Protein AF-X0RIX2-F1 (afdb_monomer_lite)

Structure (mmCIF, N/CA/C/O backbone):
data_AF-X0RIX2-F1
#
_entry.id   AF-X0RIX2-F1
#
loop_
_atom_site.group_PDB
_atom_site.id
_atom_site.type_symbol
_atom_site.label_atom_id
_atom_site.label_alt_id
_atom_site.label_comp_id
_atom_site.label_asym_id
_atom_site.label_entity_id
_atom_site.label_seq_id
_atom_site.pdbx_PDB_ins_code
_atom_site.Cartn_x
_atom_site.Cartn_y
_atom_site.Cartn_z
_atom_site.occupancy
_atom_site.B_iso_or_equiv
_atom_site.auth_seq_id
_atom_site.auth_comp_id
_atom_site.auth_asym_id
_atom_site.auth_atom_id
_atom_site.pdbx_PDB_model_num
ATOM 1 N N . MET A 1 1 ? -27.669 7.923 40.273 1.00 61.66 1 MET A N 1
ATOM 2 C CA . MET A 1 1 ? -26.957 7.264 39.163 1.00 61.66 1 MET A CA 1
ATOM 3 C C . MET A 1 1 ? -25.514 7.100 39.599 1.00 61.66 1 MET A C 1
ATOM 5 O O . MET A 1 1 ? -24.926 8.086 40.034 1.00 61.66 1 MET A O 1
ATOM 9 N N . SER A 1 2 ? -24.989 5.878 39.623 1.00 83.44 2 SER A N 1
ATOM 10 C CA . SER A 1 2 ? -23.606 5.623 40.050 1.00 83.44 2 SER A CA 1
ATOM 11 C C . SER A 1 2 ? -22.613 5.960 38.931 1.00 83.44 2 SER A C 1
ATOM 13 O O . SER A 1 2 ? -22.973 5.972 37.756 1.00 83.44 2 SER A O 1
ATOM 15 N N . TYR A 1 3 ? -21.345 6.191 39.276 1.00 77.62 3 TYR A N 1
ATOM 16 C CA . TYR A 1 3 ? -20.272 6.441 38.304 1.00 77.62 3 TYR A CA 1
ATOM 17 C C . TYR A 1 3 ? -20.173 5.343 37.224 1.00 77.62 3 TYR A C 1
ATOM 19 O O . TYR A 1 3 ? -20.011 5.633 36.042 1.00 77.62 3 TYR A O 1
ATOM 27 N N . ASN A 1 4 ? -20.383 4.081 37.614 1.00 78.75 4 ASN A N 1
ATOM 28 C CA . ASN A 1 4 ? -20.382 2.942 36.694 1.00 78.75 4 ASN A CA 1
ATOM 29 C C . ASN A 1 4 ? -21.540 2.970 35.685 1.00 78.75 4 ASN A C 1
ATOM 31 O O . ASN A 1 4 ? -21.424 2.395 34.606 1.00 78.75 4 ASN A O 1
ATOM 35 N N . GLU A 1 5 ? -22.666 3.599 36.022 1.00 73.50 5 GLU A N 1
ATOM 36 C CA . GLU A 1 5 ? -23.807 3.748 35.110 1.00 73.50 5 GLU A CA 1
ATOM 37 C C . GLU A 1 5 ? -23.568 4.876 34.100 1.00 73.50 5 GLU A C 1
ATOM 39 O O . GLU A 1 5 ? -23.900 4.717 32.927 1.00 73.50 5 GLU A O 1
ATOM 44 N N . LEU A 1 6 ? -22.929 5.971 34.529 1.00 69.56 6 LEU A N 1
ATOM 45 C CA . LEU A 1 6 ? -22.538 7.080 33.653 1.00 69.56 6 LEU A CA 1
ATOM 46 C C . LEU A 1 6 ? -21.486 6.639 32.626 1.00 69.56 6 LEU A C 1
ATOM 48 O O . LEU A 1 6 ? -21.701 6.817 31.431 1.00 69.56 6 LEU A O 1
ATOM 52 N N . ALA A 1 7 ? -20.428 5.951 33.062 1.00 75.50 7 ALA A N 1
ATOM 53 C CA . ALA A 1 7 ? -19.382 5.451 32.165 1.00 75.50 7 ALA A CA 1
ATOM 54 C C . ALA A 1 7 ? -19.915 4.448 31.121 1.00 75.50 7 ALA A C 1
ATOM 56 O O . ALA A 1 7 ? -19.498 4.448 29.962 1.00 75.50 7 ALA A O 1
ATOM 57 N N . LYS A 1 8 ? -20.877 3.595 31.505 1.00 79.88 8 LYS A N 1
ATOM 58 C CA . LYS A 1 8 ? -21.542 2.671 30.568 1.00 79.88 8 LYS A CA 1
ATOM 59 C C . LYS A 1 8 ? -22.379 3.409 29.529 1.00 79.88 8 LYS A C 1
ATOM 61 O O . LYS A 1 8 ? -22.377 3.014 28.366 1.00 79.88 8 LYS A O 1
ATOM 66 N N . ARG A 1 9 ? -23.088 4.461 29.943 1.00 80.00 9 ARG A N 1
ATOM 67 C CA . ARG A 1 9 ? -23.898 5.283 29.042 1.00 80.00 9 ARG A CA 1
ATOM 68 C C . ARG A 1 9 ? -23.026 6.049 28.050 1.00 80.00 9 ARG A C 1
ATOM 70 O O . ARG A 1 9 ? -23.304 5.994 26.860 1.00 80.00 9 ARG A O 1
ATOM 77 N N . GLU A 1 10 ? -21.947 6.671 28.515 1.00 77.44 10 GLU A N 1
ATOM 78 C CA . GLU A 1 10 ? -20.976 7.353 27.649 1.00 77.44 10 GLU A CA 1
ATOM 79 C C . GLU A 1 10 ? -20.353 6.381 26.635 1.00 77.44 10 GLU A C 1
ATOM 81 O O . GLU A 1 10 ? -20.297 6.674 25.444 1.00 77.44 10 GLU A O 1
ATOM 86 N N . SER A 1 11 ? -19.971 5.174 27.068 1.00 86.38 11 SER A N 1
ATOM 87 C CA . SER A 1 11 ? -19.470 4.134 26.158 1.00 86.38 11 SER A CA 1
ATOM 88 C C . SER A 1 11 ? -20.500 3.720 25.099 1.00 86.38 11 SER A C 1
ATOM 90 O O . SER A 1 11 ? -20.131 3.472 23.952 1.00 86.38 11 SER A O 1
ATOM 92 N N . PHE A 1 12 ? -21.782 3.650 25.462 1.00 89.38 12 PHE A N 1
ATOM 93 C CA . PHE A 1 12 ? -22.861 3.323 24.532 1.00 89.38 12 PHE A CA 1
ATOM 94 C C . PHE A 1 12 ? -23.118 4.447 23.518 1.00 89.38 12 PHE A C 1
ATOM 96 O O . PHE A 1 12 ? -23.223 4.175 22.324 1.00 89.38 12 PHE A O 1
ATOM 103 N N . GLU A 1 13 ? -23.154 5.702 23.971 1.00 92.00 13 GLU A N 1
ATOM 104 C CA . GLU A 1 13 ? -23.323 6.873 23.101 1.00 92.00 13 GLU A CA 1
ATOM 105 C C . GLU A 1 13 ? -22.156 6.997 22.100 1.00 92.00 13 GLU A C 1
ATOM 107 O O . GLU A 1 13 ? -22.384 7.245 20.915 1.00 92.00 13 GLU A O 1
ATOM 112 N N . ILE A 1 14 ? -20.918 6.719 22.531 1.00 92.94 14 ILE A N 1
ATOM 113 C CA . ILE A 1 14 ? -19.738 6.680 21.647 1.00 92.94 14 ILE A CA 1
ATOM 114 C C . ILE A 1 14 ? -19.863 5.572 20.593 1.00 92.94 14 ILE A C 1
ATOM 116 O O . ILE A 1 14 ? -19.546 5.806 19.427 1.00 92.94 14 ILE A O 1
ATOM 120 N N . LYS A 1 15 ? -20.336 4.377 20.972 1.00 92.62 15 LYS A N 1
ATOM 121 C CA . LYS A 1 15 ? -20.523 3.269 20.021 1.00 92.62 15 LYS A CA 1
ATOM 122 C C . LYS A 1 15 ? -21.553 3.602 18.946 1.00 92.62 15 LYS A C 1
ATOM 124 O O . LYS A 1 15 ? -21.255 3.414 17.775 1.00 92.62 15 LYS A O 1
ATOM 129 N N . GLN A 1 16 ? -22.701 4.167 19.322 1.00 94.38 16 GLN A N 1
ATOM 130 C CA . GLN A 1 16 ? -23.714 4.587 18.346 1.00 94.38 16 GLN A CA 1
ATOM 131 C C . GLN A 1 16 ? -23.203 5.679 17.401 1.00 94.38 16 GLN A C 1
ATOM 133 O O . GLN A 1 16 ? -23.495 5.662 16.206 1.00 94.38 16 GLN A O 1
ATOM 138 N N . ALA A 1 17 ? -22.428 6.637 17.920 1.00 94.56 17 ALA A N 1
ATOM 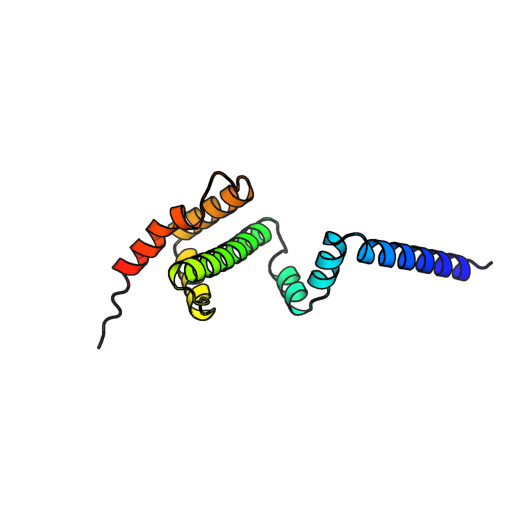139 C CA . ALA A 1 17 ? -21.789 7.642 17.077 1.00 94.56 17 ALA A CA 1
ATOM 140 C C . ALA A 1 17 ? -20.799 6.998 16.091 1.00 94.56 17 ALA A C 1
ATOM 142 O O . ALA A 1 17 ? -20.778 7.377 14.922 1.00 94.56 17 ALA A O 1
ATOM 143 N N . GLY A 1 18 ? -20.027 6.005 16.544 1.00 94.88 18 GLY A N 1
ATOM 144 C CA . GLY A 1 18 ? -19.122 5.216 15.709 1.00 94.88 18 GLY A CA 1
ATOM 145 C C . GLY A 1 18 ? -19.843 4.438 14.607 1.00 94.88 18 GLY A C 1
ATOM 146 O O . GLY A 1 18 ? -19.451 4.550 13.451 1.00 94.88 18 GLY A O 1
ATOM 147 N N . GLU A 1 19 ? -20.927 3.730 14.934 1.00 95.19 19 GLU A N 1
ATOM 148 C CA . GLU A 1 19 ? -21.771 3.015 13.958 1.00 95.19 19 GLU A CA 1
ATOM 149 C C . GLU A 1 19 ? -22.265 3.964 12.863 1.00 95.19 19 GLU A C 1
ATOM 151 O O . GLU A 1 19 ? -22.070 3.716 11.676 1.00 95.19 19 GLU A O 1
ATOM 156 N N . LYS A 1 20 ? -22.783 5.133 13.254 1.00 96.12 20 LYS A N 1
ATOM 157 C CA . LYS A 1 20 ? -23.214 6.149 12.292 1.00 96.12 20 LYS A CA 1
ATOM 158 C C . LYS A 1 20 ? -22.071 6.652 11.406 1.00 96.12 20 LYS A C 1
ATOM 160 O O . LYS A 1 20 ? -22.310 6.946 10.237 1.00 96.12 20 LYS A O 1
ATOM 165 N N . LEU A 1 21 ? -20.853 6.803 11.934 1.00 96.06 21 LEU A N 1
ATOM 166 C CA . LEU A 1 21 ? -19.691 7.200 11.129 1.00 96.06 21 LEU A CA 1
ATOM 167 C C . LEU A 1 21 ? -19.330 6.120 10.106 1.00 96.06 21 LEU A C 1
ATOM 169 O O . LEU A 1 21 ? -19.074 6.466 8.957 1.00 96.06 21 LEU A O 1
ATOM 173 N N . LEU A 1 22 ? -19.356 4.843 10.494 1.00 95.94 22 LEU A N 1
ATOM 174 C CA . LEU A 1 22 ? -19.113 3.730 9.573 1.00 95.94 22 LEU A CA 1
ATOM 175 C C . LEU A 1 22 ? -20.177 3.668 8.466 1.00 95.94 22 LEU A C 1
ATOM 177 O O . LEU A 1 22 ? -19.827 3.474 7.309 1.00 95.94 22 LEU A O 1
ATOM 181 N N . ASP A 1 23 ? -21.444 3.938 8.782 1.00 94.50 23 ASP A N 1
ATOM 182 C CA . ASP A 1 23 ? -22.528 3.914 7.788 1.00 94.50 23 ASP A CA 1
ATOM 183 C C . ASP A 1 23 ? -22.496 5.102 6.808 1.00 94.50 23 ASP A C 1
ATOM 185 O O . ASP A 1 23 ? -23.030 5.025 5.701 1.00 94.50 23 ASP A O 1
ATOM 189 N N . THR A 1 24 ? -21.933 6.242 7.226 1.00 95.88 24 THR A N 1
ATOM 190 C CA . THR A 1 24 ? -22.015 7.509 6.473 1.00 95.88 24 THR A CA 1
ATOM 191 C C . THR A 1 24 ? -20.705 7.950 5.829 1.00 95.88 24 THR A C 1
ATOM 193 O O . THR A 1 24 ? -20.732 8.780 4.916 1.00 95.88 24 THR A O 1
ATOM 196 N N . HIS A 1 25 ? -19.564 7.420 6.271 1.00 96.88 25 HIS A N 1
ATOM 197 C CA . HIS A 1 25 ? -18.247 7.801 5.774 1.00 96.88 25 HIS A CA 1
ATOM 198 C C . HIS A 1 25 ? -17.485 6.598 5.211 1.00 96.88 25 HIS A C 1
ATOM 200 O O . HIS A 1 25 ? -16.756 5.922 5.936 1.00 96.88 25 HIS A O 1
ATOM 206 N N . GLU A 1 26 ? -17.575 6.427 3.889 1.00 96.38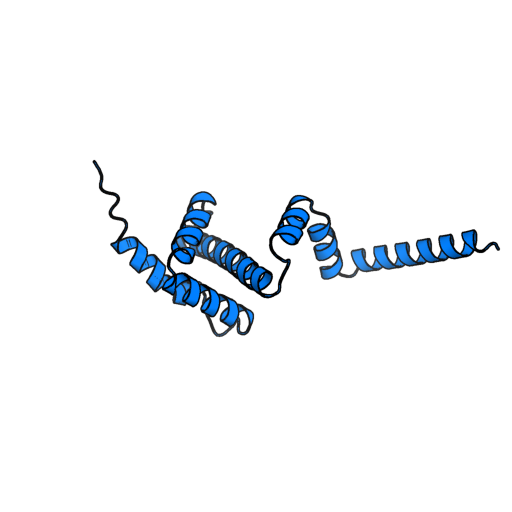 26 GLU A N 1
ATOM 207 C CA . GLU A 1 26 ? -16.911 5.366 3.109 1.00 96.38 26 GLU A CA 1
ATOM 208 C C . GLU A 1 26 ? -15.429 5.201 3.476 1.00 96.38 26 GLU A C 1
ATOM 210 O O . GLU A 1 26 ? -15.000 4.113 3.831 1.00 96.38 26 GLU A O 1
ATOM 215 N N . PHE A 1 27 ? -14.665 6.300 3.538 1.00 96.44 27 PHE A N 1
ATOM 216 C CA . PHE A 1 27 ? -13.250 6.246 3.922 1.00 96.44 27 PHE A CA 1
ATOM 217 C C . PHE A 1 27 ? -13.006 5.589 5.291 1.00 96.44 27 PHE A C 1
ATOM 219 O O . PHE A 1 27 ? -12.054 4.827 5.447 1.00 96.44 27 PHE A O 1
ATOM 226 N N . PHE A 1 28 ? -13.817 5.911 6.306 1.00 96.62 28 PHE A N 1
ATOM 227 C CA . PHE A 1 28 ? -13.625 5.352 7.647 1.00 96.62 28 PHE A CA 1
ATOM 228 C C . PHE A 1 28 ? -14.086 3.901 7.724 1.00 96.62 28 PHE A C 1
ATOM 230 O O . PHE A 1 28 ? -13.464 3.121 8.444 1.00 96.62 28 PHE A O 1
ATOM 237 N N . ASN A 1 29 ? -15.123 3.544 6.967 1.00 96.81 29 ASN A N 1
ATOM 238 C CA . ASN A 1 29 ? -15.540 2.161 6.807 1.00 96.81 29 ASN A CA 1
ATOM 239 C C . ASN A 1 29 ? -14.423 1.329 6.154 1.00 96.81 29 ASN A C 1
ATOM 241 O O . ASN A 1 29 ? -13.902 0.431 6.816 1.00 96.81 29 ASN A O 1
ATOM 245 N N . ASP A 1 30 ? -13.939 1.722 4.972 1.00 97.31 30 ASP A N 1
ATOM 246 C CA . ASP A 1 30 ? -12.826 1.064 4.272 1.00 97.31 30 ASP A CA 1
ATOM 247 C C . ASP A 1 30 ? -11.580 0.936 5.156 1.00 97.31 30 ASP A C 1
ATOM 249 O O . ASP A 1 30 ? -10.942 -0.117 5.222 1.00 97.31 30 ASP A O 1
ATOM 253 N N . LEU A 1 31 ? -11.222 2.016 5.862 1.00 96.44 31 LEU A N 1
ATOM 254 C CA . LEU A 1 31 ? -10.083 2.019 6.774 1.00 96.44 31 LEU A CA 1
ATOM 255 C C . LEU A 1 31 ? -10.274 1.001 7.902 1.00 96.44 31 LEU A C 1
ATOM 257 O O . LEU A 1 31 ? -9.336 0.268 8.212 1.00 96.44 31 LEU A O 1
ATOM 261 N N . SER A 1 32 ? -11.455 0.959 8.523 1.00 96.25 32 SER A N 1
ATOM 262 C CA . SER A 1 32 ? -11.735 0.022 9.615 1.00 96.25 32 SER A CA 1
ATOM 263 C C . SER A 1 32 ? -11.666 -1.429 9.141 1.00 96.25 32 SER A C 1
ATOM 265 O O . SER A 1 32 ? -10.930 -2.218 9.730 1.00 96.25 32 SER A O 1
ATOM 267 N N . GLU A 1 33 ? -12.301 -1.753 8.013 1.00 96.62 33 GLU A N 1
ATOM 268 C CA . GLU A 1 33 ? -12.299 -3.101 7.442 1.00 96.62 33 GLU A CA 1
ATOM 269 C C . GLU A 1 33 ? -10.887 -3.548 7.042 1.00 96.62 33 GLU A C 1
ATOM 271 O O . GLU A 1 33 ? -10.480 -4.688 7.293 1.00 96.62 33 GLU A O 1
ATOM 276 N N . LEU A 1 34 ? -10.095 -2.640 6.464 1.00 96.75 34 LEU A N 1
ATOM 277 C CA . LEU A 1 34 ? -8.711 -2.918 6.092 1.00 96.75 34 LEU A CA 1
ATOM 278 C C . LEU A 1 34 ? -7.830 -3.166 7.324 1.00 96.75 34 LEU A C 1
ATOM 280 O O . LEU A 1 34 ? -7.007 -4.084 7.314 1.00 96.75 34 LEU A O 1
ATOM 284 N N . MET A 1 35 ? -7.989 -2.370 8.383 1.00 95.75 35 MET A N 1
ATOM 285 C CA . MET A 1 35 ? -7.197 -2.498 9.612 1.00 95.75 35 MET A CA 1
ATOM 286 C C . MET A 1 35 ? -7.612 -3.702 10.470 1.00 95.75 35 MET A C 1
ATOM 288 O O . MET A 1 35 ? -6.767 -4.246 11.185 1.00 95.75 35 MET A O 1
ATOM 292 N N . GLU A 1 36 ? -8.865 -4.150 10.372 1.00 96.75 36 GLU A N 1
ATOM 293 C CA . GLU A 1 36 ? -9.366 -5.381 11.000 1.00 96.75 36 GLU A CA 1
ATOM 294 C C . GLU A 1 36 ? -9.033 -6.648 10.193 1.00 96.75 36 GLU A C 1
ATOM 296 O O . GLU A 1 36 ? -9.123 -7.763 10.706 1.00 96.75 36 GLU A O 1
ATOM 301 N N . ASN A 1 37 ? -8.569 -6.517 8.946 1.00 97.94 37 ASN A N 1
ATOM 302 C CA . ASN A 1 37 ? -8.067 -7.653 8.187 1.00 97.94 37 ASN A CA 1
ATOM 303 C C . ASN A 1 37 ? -6.731 -8.158 8.761 1.00 97.94 37 ASN A C 1
ATOM 305 O O . ASN A 1 37 ? -5.687 -7.536 8.563 1.00 97.94 37 ASN A O 1
ATOM 309 N N . ASP A 1 38 ? -6.729 -9.342 9.381 1.00 98.00 38 ASP A N 1
ATOM 310 C CA . ASP A 1 38 ? -5.549 -9.930 10.041 1.00 98.00 38 ASP A CA 1
ATOM 311 C C . ASP A 1 38 ? -4.281 -9.939 9.176 1.00 98.00 38 ASP A C 1
ATOM 313 O O . ASP A 1 38 ? -3.171 -9.679 9.657 1.00 98.00 38 ASP A O 1
ATOM 317 N N . LYS A 1 39 ? -4.426 -10.232 7.878 1.00 97.62 39 LYS A N 1
ATOM 318 C CA . LYS A 1 39 ? -3.295 -10.296 6.949 1.00 97.62 39 LYS A CA 1
ATOM 319 C C . LYS A 1 39 ? -2.730 -8.907 6.672 1.00 97.62 39 LYS A C 1
ATOM 321 O O . LYS A 1 39 ? -1.507 -8.753 6.675 1.00 97.62 39 LYS A O 1
ATOM 326 N N . PHE A 1 40 ? -3.589 -7.922 6.416 1.00 96.88 40 PHE A N 1
ATOM 327 C CA . PHE A 1 40 ? -3.147 -6.546 6.215 1.00 96.88 40 PHE A CA 1
ATOM 328 C C . PHE A 1 40 ? -2.584 -5.963 7.508 1.00 96.88 40 PHE A C 1
ATOM 330 O O . PHE A 1 40 ? -1.475 -5.445 7.483 1.00 96.88 40 PHE A O 1
ATOM 337 N N . SER A 1 41 ? -3.269 -6.129 8.638 1.00 96.69 41 SER A N 1
ATOM 338 C CA . SER A 1 41 ? -2.816 -5.666 9.953 1.00 96.69 41 SER A CA 1
ATOM 339 C C . SER A 1 41 ? -1.428 -6.218 10.300 1.00 96.69 41 SER A C 1
ATOM 341 O O . SER A 1 41 ? -0.506 -5.468 10.631 1.00 96.69 41 SER A O 1
ATOM 343 N N . SER A 1 42 ? -1.212 -7.522 10.093 1.00 97.81 42 SER A N 1
ATOM 344 C CA . SER A 1 42 ? 0.105 -8.150 10.275 1.00 97.81 42 SER A CA 1
ATOM 345 C C . SER A 1 42 ? 1.172 -7.580 9.333 1.00 97.81 42 SER A C 1
ATOM 347 O O . SER A 1 42 ? 2.326 -7.409 9.728 1.00 97.81 42 SER A O 1
ATOM 349 N N . PHE A 1 43 ? 0.809 -7.285 8.082 1.00 97.75 43 PHE A N 1
ATOM 350 C CA . PHE A 1 43 ? 1.713 -6.677 7.104 1.00 97.75 43 PHE A CA 1
ATOM 351 C C . PHE A 1 43 ? 2.052 -5.225 7.473 1.00 97.75 43 PHE A C 1
ATOM 353 O O . PHE A 1 43 ? 3.222 -4.843 7.446 1.00 97.75 43 PHE A O 1
ATOM 360 N N . PHE A 1 44 ? 1.049 -4.443 7.870 1.00 97.31 44 PHE A N 1
ATOM 361 C CA . PHE A 1 44 ? 1.174 -3.051 8.281 1.00 97.31 44 PHE A CA 1
ATOM 362 C C . PHE A 1 44 ? 2.121 -2.923 9.477 1.00 97.31 44 PHE A C 1
ATOM 364 O O . PHE A 1 44 ? 3.143 -2.241 9.393 1.00 97.31 44 PHE A O 1
ATOM 371 N N . ASN A 1 45 ? 1.866 -3.695 10.535 1.00 96.62 45 ASN A N 1
ATOM 372 C CA . ASN A 1 45 ? 2.690 -3.713 11.746 1.00 96.62 45 ASN A CA 1
ATOM 373 C C . ASN A 1 45 ? 4.151 -4.106 11.479 1.00 96.62 45 ASN A C 1
ATOM 375 O O . ASN A 1 45 ? 5.043 -3.709 12.224 1.00 96.62 45 ASN A O 1
ATOM 379 N N . LYS A 1 46 ? 4.410 -4.883 10.422 1.00 97.75 46 LYS A N 1
ATOM 380 C CA . LYS A 1 46 ? 5.755 -5.345 10.069 1.00 97.75 46 LYS A CA 1
ATOM 381 C C . LYS A 1 46 ? 6.535 -4.369 9.185 1.00 97.75 46 LYS A C 1
ATOM 383 O O . LYS A 1 46 ? 7.758 -4.339 9.281 1.00 97.75 46 LYS A O 1
ATOM 388 N N . TYR A 1 47 ? 5.865 -3.635 8.296 1.00 97.44 47 TYR A N 1
ATOM 389 C CA . TYR A 1 47 ? 6.524 -2.913 7.194 1.00 97.44 47 TYR A CA 1
ATOM 390 C C . TYR A 1 47 ? 6.250 -1.401 7.152 1.00 97.44 47 TYR A C 1
ATOM 392 O O . TYR A 1 47 ? 6.723 -0.725 6.237 1.00 97.44 47 TYR A O 1
ATOM 400 N N . PHE A 1 48 ? 5.503 -0.867 8.121 1.00 96.94 48 PHE A N 1
ATOM 401 C CA . PHE A 1 48 ? 5.174 0.558 8.241 1.00 96.94 48 PHE A CA 1
ATOM 402 C C . PHE A 1 48 ? 5.635 1.143 9.590 1.00 96.94 48 PHE A C 1
ATOM 404 O O . PHE A 1 48 ? 4.963 1.996 10.166 1.00 96.94 48 PHE A O 1
ATOM 411 N N . THR A 1 49 ? 6.775 0.690 10.131 1.00 97.19 49 THR A N 1
ATOM 412 C CA . THR A 1 49 ? 7.223 1.115 11.476 1.00 97.19 49 THR A CA 1
ATOM 413 C C . THR A 1 49 ? 7.909 2.481 11.475 1.00 97.19 49 THR A C 1
ATOM 415 O O . THR A 1 49 ? 7.873 3.209 12.466 1.00 97.19 49 THR A O 1
ATOM 418 N N . THR A 1 50 ? 8.503 2.867 10.343 1.00 97.69 50 THR A N 1
ATOM 419 C CA . THR A 1 50 ? 9.125 4.182 10.152 1.00 97.69 50 THR A CA 1
ATOM 420 C C . THR A 1 50 ? 8.646 4.833 8.865 1.00 97.69 50 THR A C 1
ATOM 422 O O . THR A 1 50 ? 8.260 4.159 7.916 1.00 97.69 50 THR A O 1
ATOM 425 N N . MET A 1 51 ? 8.760 6.161 8.771 1.00 94.88 51 MET A N 1
ATOM 426 C CA . MET A 1 51 ? 8.437 6.889 7.537 1.00 94.88 51 MET A CA 1
ATOM 427 C C . MET A 1 51 ? 9.237 6.380 6.324 1.00 94.88 51 MET A C 1
ATOM 429 O O . MET A 1 51 ? 8.721 6.345 5.209 1.00 94.88 51 MET A O 1
ATOM 433 N N . SER A 1 52 ? 10.496 5.981 6.533 1.00 93.44 52 SER A N 1
ATOM 434 C CA . SER A 1 52 ? 11.341 5.427 5.470 1.00 93.44 52 SER A CA 1
ATOM 435 C C . SER A 1 52 ? 10.800 4.086 4.973 1.00 93.44 52 SER A C 1
ATOM 437 O O . SER A 1 52 ? 10.648 3.894 3.768 1.00 93.44 52 SER A O 1
ATOM 439 N N . GLU A 1 53 ? 10.464 3.180 5.892 1.00 94.50 53 GLU A N 1
ATOM 440 C CA . GLU A 1 53 ? 9.861 1.888 5.554 1.00 94.50 53 GLU A CA 1
ATOM 441 C C . GLU A 1 53 ? 8.501 2.060 4.885 1.00 94.50 53 GLU A C 1
ATOM 443 O O . GLU A 1 53 ? 8.282 1.485 3.827 1.00 94.50 53 GLU A O 1
ATOM 448 N N . THR A 1 54 ? 7.641 2.930 5.416 1.00 96.00 54 THR A N 1
ATOM 449 C CA . THR A 1 54 ? 6.341 3.262 4.823 1.00 96.00 54 THR A CA 1
ATOM 450 C C . THR A 1 54 ? 6.485 3.708 3.372 1.00 96.00 54 THR A C 1
ATOM 452 O O . THR A 1 54 ? 5.812 3.170 2.495 1.00 96.00 54 THR A O 1
ATOM 455 N N . LYS A 1 55 ? 7.400 4.642 3.080 1.00 93.75 55 LYS A N 1
ATOM 456 C CA . LYS A 1 55 ? 7.648 5.107 1.704 1.00 93.75 55 LYS A CA 1
ATOM 457 C C . LYS A 1 55 ? 8.106 3.973 0.792 1.00 93.75 55 LYS A C 1
ATOM 459 O O . LYS A 1 55 ? 7.600 3.847 -0.319 1.00 93.75 55 LYS A O 1
ATOM 464 N N . ILE A 1 56 ? 9.040 3.144 1.257 1.00 93.38 56 ILE A N 1
ATOM 465 C CA . ILE A 1 56 ? 9.540 1.999 0.489 1.00 93.38 56 ILE A CA 1
ATOM 466 C C . ILE A 1 56 ? 8.407 1.002 0.223 1.00 93.38 56 ILE A C 1
ATOM 468 O O . ILE A 1 56 ? 8.216 0.5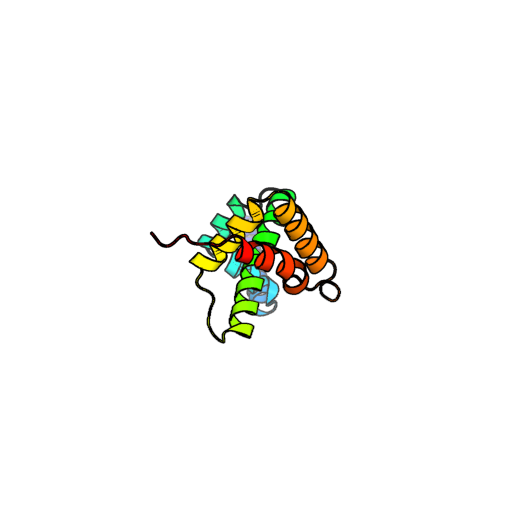84 -0.917 1.00 93.38 56 ILE A O 1
ATOM 472 N N . THR A 1 57 ? 7.627 0.648 1.241 1.00 95.81 57 THR A N 1
ATOM 473 C CA . THR A 1 57 ? 6.519 -0.305 1.128 1.00 95.81 57 THR A CA 1
ATOM 474 C C . THR A 1 57 ? 5.440 0.201 0.173 1.00 95.81 57 THR A C 1
ATOM 476 O O . THR A 1 57 ? 5.009 -0.548 -0.704 1.00 95.81 57 THR A O 1
ATOM 479 N N . ILE A 1 58 ? 5.075 1.483 0.254 1.00 95.50 58 ILE A N 1
ATOM 480 C CA . ILE A 1 58 ? 4.155 2.125 -0.697 1.00 95.50 58 ILE A CA 1
ATOM 481 C C . ILE A 1 58 ? 4.706 2.050 -2.125 1.00 95.50 58 ILE A C 1
ATOM 483 O O . ILE A 1 58 ? 3.957 1.735 -3.048 1.00 95.50 58 ILE A O 1
ATOM 487 N N . VAL A 1 59 ? 6.011 2.270 -2.321 1.00 94.06 59 VAL A N 1
ATOM 488 C CA . VAL A 1 59 ? 6.638 2.144 -3.646 1.00 94.06 59 VAL A CA 1
ATOM 489 C C . VAL A 1 59 ? 6.500 0.722 -4.191 1.00 94.06 59 VAL A C 1
ATOM 491 O O . VAL A 1 59 ? 6.083 0.555 -5.336 1.00 94.06 59 VAL A O 1
ATOM 494 N N . TYR A 1 60 ? 6.775 -0.307 -3.383 1.00 94.81 60 TYR A N 1
ATOM 495 C CA . TYR A 1 60 ? 6.573 -1.702 -3.793 1.00 94.81 60 TYR A CA 1
ATOM 496 C C . TYR A 1 60 ? 5.116 -1.991 -4.171 1.00 94.81 60 TYR A C 1
ATOM 498 O O . TYR A 1 60 ? 4.870 -2.620 -5.199 1.00 94.81 60 TYR A O 1
ATOM 506 N N . MET A 1 61 ? 4.158 -1.532 -3.362 1.00 96.12 61 MET A N 1
ATOM 507 C CA . MET A 1 61 ? 2.728 -1.729 -3.622 1.00 96.12 61 MET A CA 1
ATOM 508 C C . MET A 1 61 ? 2.297 -1.048 -4.923 1.00 96.12 61 MET A C 1
ATOM 510 O O . MET A 1 61 ? 1.613 -1.667 -5.739 1.00 96.12 61 MET A O 1
ATOM 514 N N . LYS A 1 62 ? 2.746 0.191 -5.150 1.00 95.12 62 LYS A N 1
ATOM 515 C CA . LYS A 1 62 ? 2.416 0.946 -6.359 1.00 95.12 62 LYS A CA 1
ATOM 516 C C . LYS A 1 62 ? 3.026 0.300 -7.602 1.00 95.12 62 LYS A C 1
ATOM 518 O O . LYS A 1 62 ? 2.301 0.074 -8.561 1.00 95.12 62 LYS A O 1
ATOM 523 N N . LEU A 1 63 ? 4.303 -0.090 -7.573 1.00 93.06 63 LEU A N 1
ATOM 524 C CA . LEU A 1 63 ? 4.932 -0.812 -8.690 1.00 93.06 63 LEU A CA 1
ATOM 525 C C . LEU A 1 63 ? 4.227 -2.141 -8.991 1.00 93.06 63 LEU A C 1
ATOM 527 O O . LEU A 1 63 ? 3.994 -2.463 -10.153 1.00 93.06 63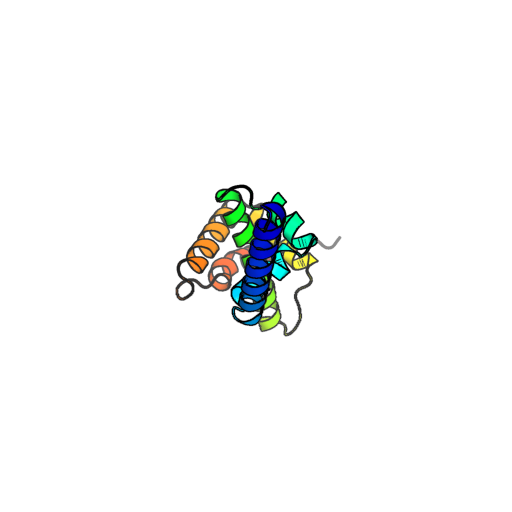 LEU A O 1
ATOM 531 N N . TYR A 1 64 ? 3.852 -2.897 -7.953 1.00 94.75 64 TYR A N 1
ATOM 532 C CA . TYR A 1 64 ? 3.110 -4.148 -8.121 1.00 94.75 64 TYR A CA 1
ATOM 533 C C . TYR A 1 64 ? 1.790 -3.918 -8.869 1.00 94.75 64 TYR A C 1
ATOM 535 O O . TYR A 1 64 ? 1.445 -4.693 -9.763 1.00 94.75 64 TYR A O 1
ATOM 543 N N . GLN A 1 65 ? 1.051 -2.868 -8.502 1.00 94.81 65 GLN A N 1
ATOM 544 C CA . GLN A 1 65 ? -0.201 -2.492 -9.155 1.00 94.81 65 GLN A CA 1
ATOM 545 C C . GLN A 1 65 ? 0.026 -2.046 -10.605 1.00 94.81 65 GLN A C 1
ATOM 547 O O . GLN A 1 65 ? -0.621 -2.584 -11.500 1.00 94.81 65 GLN A O 1
ATOM 552 N N . GLU A 1 66 ? 0.986 -1.153 -10.848 1.00 91.38 66 GLU A N 1
ATOM 553 C CA . GLU A 1 66 ? 1.306 -0.639 -12.188 1.00 91.38 66 GLU A CA 1
ATOM 554 C C . GLU A 1 66 ? 1.665 -1.769 -13.164 1.00 91.38 66 GLU A C 1
ATOM 556 O O . GLU A 1 66 ? 1.172 -1.805 -14.290 1.00 91.38 66 GLU A O 1
ATOM 561 N N . PHE A 1 67 ? 2.458 -2.757 -12.731 1.00 89.69 67 PHE A N 1
ATOM 562 C CA . PHE A 1 67 ? 2.774 -3.909 -13.581 1.00 89.69 67 PHE A CA 1
ATOM 563 C C . PHE A 1 67 ? 1.553 -4.766 -13.897 1.00 89.69 67 PHE A C 1
ATOM 565 O O . PHE A 1 67 ? 1.441 -5.259 -15.018 1.00 89.69 67 PHE A O 1
ATOM 572 N N . LYS A 1 68 ? 0.621 -4.934 -12.951 1.00 91.69 68 LYS A N 1
ATOM 573 C CA . LYS A 1 68 ? -0.631 -5.654 -13.224 1.00 91.69 68 LYS A CA 1
ATOM 574 C C . LYS A 1 68 ? -1.492 -4.918 -14.242 1.00 91.69 68 LYS A C 1
ATOM 576 O O . LYS A 1 68 ? -1.981 -5.554 -15.171 1.00 91.69 68 LYS A O 1
ATOM 581 N N . GLU A 1 69 ? -1.685 -3.618 -14.051 1.00 91.62 69 GLU A N 1
ATOM 582 C CA . GLU A 1 69 ? -2.531 -2.789 -14.912 1.00 91.62 69 GLU A CA 1
ATOM 583 C C . GLU A 1 69 ? -1.971 -2.752 -16.334 1.00 91.62 69 GLU A C 1
ATOM 585 O O . GLU A 1 69 ? -2.669 -3.108 -17.281 1.00 91.62 69 GLU A O 1
ATOM 590 N N . LYS A 1 70 ? -0.674 -2.470 -16.482 1.00 87.12 70 LYS A N 1
ATOM 591 C CA . LYS A 1 70 ? -0.020 -2.408 -17.796 1.00 87.12 70 LYS A CA 1
ATOM 592 C C . LYS A 1 70 ? 0.018 -3.754 -18.503 1.00 87.12 70 LYS A C 1
ATOM 594 O O . LYS A 1 70 ? -0.225 -3.824 -19.705 1.00 87.12 70 LYS A O 1
ATOM 599 N N . TRP A 1 71 ? 0.259 -4.842 -17.773 1.00 85.69 71 TRP A N 1
ATOM 600 C CA . TRP A 1 71 ? 0.190 -6.178 -18.359 1.00 85.69 71 TRP A CA 1
ATOM 601 C C . TRP A 1 71 ? -1.218 -6.506 -18.865 1.00 85.69 71 TRP A C 1
ATOM 603 O O . TRP A 1 71 ? -1.350 -7.054 -19.962 1.00 85.69 71 TRP A O 1
ATOM 613 N N . LYS A 1 72 ? -2.257 -6.140 -18.102 1.00 88.25 72 LYS A N 1
ATOM 614 C CA . LYS A 1 72 ? -3.654 -6.333 -18.499 1.00 88.25 72 LYS A CA 1
ATOM 615 C C . LYS A 1 72 ? -4.011 -5.515 -19.732 1.00 88.25 72 LYS A C 1
ATOM 617 O O . LYS A 1 72 ? -4.633 -6.053 -20.640 1.00 88.25 72 LYS A O 1
ATOM 622 N N . GLU A 1 73 ? -3.578 -4.260 -19.793 1.00 88.56 73 GLU A N 1
ATOM 623 C CA . GLU A 1 73 ? -3.761 -3.393 -20.963 1.00 88.56 73 GLU A CA 1
ATOM 624 C C . GLU A 1 73 ? -3.102 -3.976 -22.224 1.00 88.56 73 GLU A C 1
ATOM 626 O O . GLU A 1 73 ? -3.704 -3.960 -23.295 1.00 88.56 73 GLU A O 1
ATOM 631 N N . MET A 1 74 ? -1.882 -4.509 -22.107 1.00 85.31 74 MET A N 1
ATOM 632 C CA . MET A 1 74 ? -1.105 -5.002 -23.251 1.00 85.31 74 MET A CA 1
ATOM 633 C C . MET A 1 74 ? -1.525 -6.394 -23.735 1.00 85.31 74 MET A C 1
ATOM 635 O O . MET A 1 74 ? -1.454 -6.667 -24.931 1.00 85.31 74 MET A O 1
ATOM 639 N N . ASN A 1 75 ? -1.922 -7.279 -22.818 1.00 82.56 75 ASN A N 1
ATOM 640 C CA . ASN A 1 75 ? -2.129 -8.701 -23.113 1.00 82.56 75 ASN A CA 1
ATOM 641 C C . ASN A 1 75 ? -3.585 -9.152 -22.933 1.00 82.56 75 ASN A C 1
ATOM 643 O O . ASN A 1 75 ? -3.904 -10.296 -23.231 1.00 82.56 75 ASN A O 1
ATOM 647 N N . ASN A 1 76 ? -4.468 -8.287 -22.417 1.00 89.94 76 ASN A N 1
ATOM 648 C CA . ASN A 1 76 ? -5.838 -8.619 -22.003 1.00 89.94 76 ASN A CA 1
ATOM 649 C C . ASN A 1 76 ? -5.928 -9.755 -20.951 1.00 89.94 76 ASN A C 1
ATOM 651 O O . ASN A 1 76 ? -6.996 -10.297 -20.661 1.00 89.94 76 ASN A O 1
ATOM 655 N N . GLU A 1 77 ? -4.813 -10.074 -20.297 1.00 88.81 77 GLU A N 1
ATOM 656 C CA . GLU A 1 77 ? -4.669 -11.155 -19.320 1.00 88.81 77 GLU A CA 1
ATOM 657 C C . GLU A 1 77 ? -4.167 -10.629 -17.976 1.00 88.81 77 GLU A C 1
ATOM 659 O O . GLU A 1 77 ? -3.577 -9.557 -17.893 1.00 88.81 77 GLU A O 1
ATOM 664 N N . ASP A 1 78 ? -4.408 -11.374 -16.901 1.00 91.94 78 ASP A N 1
ATOM 665 C CA . ASP A 1 78 ? -3.926 -10.989 -15.576 1.00 91.94 78 ASP A CA 1
ATOM 666 C C . ASP A 1 78 ? -2.454 -11.386 -15.412 1.00 91.94 78 ASP A C 1
ATOM 668 O O . ASP A 1 78 ? -2.059 -12.511 -15.719 1.00 91.94 78 ASP A O 1
ATOM 672 N N . LEU A 1 79 ? -1.631 -10.478 -14.881 1.00 89.38 79 LEU A N 1
ATOM 673 C CA . LEU A 1 79 ? -0.228 -10.779 -14.598 1.00 89.38 79 LEU A CA 1
ATOM 674 C C . LEU A 1 79 ? -0.108 -11.800 -13.459 1.00 89.38 79 LEU A C 1
ATOM 676 O O . LEU A 1 79 ? -0.544 -11.543 -12.330 1.00 89.38 79 LEU A O 1
ATOM 680 N N . ASP A 1 80 ? 0.563 -12.923 -13.726 1.00 91.25 80 ASP A N 1
ATOM 681 C CA . ASP A 1 80 ? 0.882 -13.912 -12.698 1.00 91.25 80 ASP A CA 1
ATOM 682 C C . ASP A 1 80 ? 1.714 -13.270 -11.577 1.00 91.25 80 ASP A C 1
ATOM 684 O O . ASP A 1 80 ? 2.775 -12.676 -11.804 1.00 91.25 80 ASP A O 1
ATOM 688 N N . LYS A 1 81 ? 1.257 -13.430 -10.331 1.00 95.19 81 LYS A N 1
ATOM 689 C CA . LYS A 1 81 ? 1.917 -12.867 -9.143 1.00 95.19 81 LYS A CA 1
ATOM 690 C C . LYS A 1 81 ? 3.399 -13.244 -9.035 1.00 95.19 81 LYS A C 1
ATOM 692 O O . LYS A 1 81 ? 4.182 -12.459 -8.509 1.00 95.19 81 LYS A O 1
ATOM 697 N N . ARG A 1 82 ? 3.800 -14.426 -9.518 1.00 93.81 82 ARG A N 1
ATOM 698 C CA . ARG A 1 82 ? 5.191 -14.909 -9.497 1.00 93.81 82 ARG A CA 1
ATOM 699 C C . ARG A 1 82 ? 6.072 -14.076 -10.420 1.00 93.81 82 ARG A C 1
ATOM 701 O O . ARG A 1 82 ? 7.191 -13.741 -10.042 1.00 93.81 82 ARG A O 1
ATOM 708 N N . ILE A 1 83 ? 5.548 -13.708 -11.588 1.00 89.62 83 ILE A N 1
ATOM 709 C CA . ILE A 1 83 ? 6.234 -12.834 -12.544 1.00 89.62 83 ILE A CA 1
ATOM 710 C C . ILE A 1 83 ? 6.357 -11.434 -11.939 1.00 89.62 83 ILE A C 1
ATOM 712 O O . ILE A 1 83 ? 7.451 -10.881 -11.900 1.00 89.62 83 ILE A O 1
ATOM 716 N N . ASN A 1 84 ? 5.272 -10.901 -11.374 1.00 90.94 84 ASN A N 1
ATOM 717 C CA . ASN A 1 84 ? 5.277 -9.573 -10.759 1.00 90.94 84 ASN A CA 1
ATOM 718 C C . ASN A 1 84 ? 6.300 -9.459 -9.609 1.00 90.94 84 ASN A C 1
ATOM 720 O O . ASN A 1 84 ? 7.143 -8.562 -9.590 1.00 90.94 84 ASN A O 1
ATOM 724 N N . VAL A 1 85 ? 6.309 -10.435 -8.693 1.00 93.12 85 VAL A N 1
ATOM 725 C CA . VAL A 1 85 ? 7.298 -10.497 -7.602 1.00 93.12 85 VAL A CA 1
ATOM 726 C C . VAL A 1 85 ? 8.730 -10.585 -8.140 1.00 93.12 85 VAL A C 1
ATOM 728 O O . VAL A 1 85 ? 9.624 -9.931 -7.601 1.00 93.12 85 VAL A O 1
ATOM 731 N N . PHE A 1 86 ? 8.965 -11.355 -9.207 1.00 88.81 86 PHE A N 1
ATOM 732 C CA . PHE A 1 86 ? 10.287 -11.456 -9.826 1.00 88.81 86 PHE A CA 1
ATOM 733 C C . PHE A 1 86 ? 10.754 -10.124 -10.434 1.00 88.81 86 PHE A C 1
ATOM 735 O O . PHE A 1 86 ? 11.911 -9.745 -10.234 1.00 88.81 86 PHE A O 1
ATOM 742 N N . LEU A 1 87 ? 9.868 -9.392 -11.118 1.00 87.06 87 LEU A N 1
ATOM 743 C CA . LEU A 1 87 ? 10.165 -8.068 -11.677 1.00 87.06 87 LEU A CA 1
ATOM 744 C C . LEU A 1 87 ? 10.551 -7.074 -10.577 1.00 87.06 87 LEU A C 1
ATOM 746 O O . LEU A 1 87 ? 11.609 -6.445 -10.662 1.00 87.06 87 LEU A O 1
ATOM 750 N N . LEU A 1 88 ? 9.757 -7.005 -9.503 1.00 91.69 88 LEU A N 1
ATOM 751 C CA . LEU A 1 88 ? 10.057 -6.163 -8.342 1.00 91.69 88 LEU A CA 1
ATOM 752 C C . LEU A 1 88 ? 11.410 -6.514 -7.726 1.00 91.69 88 LEU A C 1
ATOM 754 O O . LEU A 1 88 ? 12.255 -5.640 -7.548 1.00 91.69 88 LEU A O 1
ATOM 758 N N . TRP A 1 89 ? 11.649 -7.794 -7.431 1.00 91.38 89 TRP A N 1
ATOM 759 C CA . TRP A 1 89 ? 12.919 -8.237 -6.855 1.00 91.38 89 TRP A CA 1
ATOM 760 C C . TRP A 1 89 ? 14.107 -7.853 -7.741 1.00 91.38 89 TRP A C 1
ATOM 762 O O . TRP A 1 89 ? 15.111 -7.338 -7.244 1.00 91.38 89 TRP A O 1
ATOM 772 N N . ARG A 1 90 ? 13.991 -8.060 -9.057 1.00 85.31 90 ARG A N 1
ATOM 773 C CA . ARG A 1 90 ? 15.056 -7.747 -10.013 1.00 85.31 90 ARG A CA 1
ATOM 774 C C . ARG A 1 90 ? 15.378 -6.256 -10.030 1.00 85.31 90 ARG A C 1
ATOM 776 O O . ARG A 1 90 ? 16.554 -5.902 -9.973 1.00 85.31 90 ARG A O 1
ATOM 783 N N . MET A 1 91 ? 14.358 -5.402 -10.083 1.00 85.38 91 MET A N 1
ATOM 784 C CA . MET A 1 91 ? 14.536 -3.948 -10.078 1.00 85.38 91 MET A CA 1
ATOM 785 C C . MET A 1 91 ? 15.161 -3.454 -8.781 1.00 85.38 91 MET A C 1
ATOM 787 O O . MET A 1 91 ? 16.070 -2.629 -8.797 1.00 85.38 91 MET A O 1
ATOM 791 N N . MET A 1 92 ? 14.705 -3.989 -7.653 1.00 85.12 92 MET A N 1
ATOM 792 C CA . MET A 1 92 ? 15.118 -3.496 -6.343 1.00 85.12 92 MET A CA 1
ATOM 793 C C . MET A 1 92 ? 16.510 -3.993 -5.935 1.00 85.12 92 MET A C 1
ATOM 795 O O . MET A 1 92 ? 17.170 -3.357 -5.108 1.00 85.12 92 MET A O 1
ATOM 799 N N . ARG A 1 93 ? 16.994 -5.085 -6.546 1.00 87.06 93 ARG A N 1
ATOM 800 C CA . ARG A 1 93 ? 18.361 -5.599 -6.360 1.00 87.06 93 ARG A CA 1
ATOM 801 C C . ARG A 1 93 ? 19.422 -4.725 -7.029 1.00 87.06 93 ARG A C 1
ATOM 803 O O . ARG A 1 93 ? 20.553 -4.671 -6.547 1.00 87.06 93 ARG A O 1
ATOM 810 N N . ASP A 1 94 ? 19.092 -4.058 -8.132 1.00 86.25 94 ASP A N 1
ATOM 811 C CA . ASP A 1 94 ? 20.011 -3.121 -8.774 1.00 86.25 94 ASP A CA 1
ATOM 812 C C . ASP A 1 94 ? 19.921 -1.750 -8.097 1.00 86.25 94 ASP A C 1
ATOM 814 O O . ASP A 1 94 ? 18.875 -1.109 -8.078 1.00 86.25 94 ASP A O 1
ATOM 818 N N . ARG A 1 95 ? 21.038 -1.269 -7.542 1.00 86.62 95 ARG A N 1
ATOM 819 C CA . ARG A 1 95 ? 21.071 -0.012 -6.779 1.00 86.62 95 ARG A CA 1
ATOM 820 C C . ARG A 1 95 ? 20.633 1.203 -7.603 1.00 86.62 95 ARG A C 1
ATOM 822 O O . ARG A 1 95 ? 20.033 2.120 -7.041 1.00 86.62 95 ARG A O 1
ATOM 829 N N . LYS A 1 96 ? 20.972 1.251 -8.894 1.00 86.00 96 LYS A N 1
ATOM 830 C CA . LYS A 1 96 ? 20.618 2.377 -9.768 1.00 86.00 96 LYS A CA 1
ATOM 831 C C . LYS A 1 96 ? 19.133 2.321 -10.105 1.00 86.00 96 LYS A C 1
ATOM 833 O O . LYS A 1 96 ? 18.457 3.333 -9.935 1.00 86.00 96 LYS A O 1
ATOM 838 N N . ILE A 1 97 ? 18.639 1.146 -10.497 1.00 83.81 97 ILE A N 1
ATOM 839 C CA . ILE A 1 97 ? 17.223 0.942 -10.835 1.00 83.81 97 ILE A CA 1
ATOM 840 C C . ILE A 1 97 ? 16.344 1.187 -9.609 1.00 83.81 97 ILE A C 1
ATOM 842 O O . ILE A 1 97 ? 15.373 1.923 -9.703 1.00 83.81 97 ILE A O 1
ATOM 846 N N . ASN A 1 98 ? 16.721 0.662 -8.443 1.00 87.19 98 ASN A N 1
ATOM 847 C CA . ASN A 1 98 ? 16.011 0.883 -7.184 1.00 87.19 98 ASN A CA 1
ATOM 848 C C . ASN A 1 98 ? 15.897 2.379 -6.849 1.00 87.19 98 ASN A C 1
ATOM 850 O O . ASN A 1 98 ? 14.802 2.886 -6.616 1.00 87.19 98 ASN A O 1
ATOM 854 N N . LYS A 1 99 ? 17.015 3.120 -6.890 1.00 89.75 99 LYS A N 1
ATOM 855 C CA . LYS A 1 99 ? 17.002 4.566 -6.616 1.00 89.75 99 LYS A CA 1
ATOM 856 C C . LYS A 1 99 ? 16.102 5.319 -7.598 1.00 89.75 99 LYS A C 1
ATOM 858 O O . LYS A 1 99 ? 15.383 6.223 -7.180 1.00 89.75 99 LYS A O 1
ATOM 863 N N . PHE A 1 100 ? 16.164 4.961 -8.878 1.00 88.19 100 PHE A N 1
ATOM 864 C CA . PHE A 1 100 ? 15.328 5.565 -9.906 1.00 88.19 100 PHE A CA 1
ATOM 865 C C . PHE A 1 100 ? 13.845 5.248 -9.675 1.00 88.19 100 PHE A C 1
ATOM 867 O O . PHE A 1 100 ? 13.052 6.171 -9.560 1.00 88.19 100 PHE A O 1
ATOM 874 N N . ALA A 1 101 ? 13.485 3.978 -9.475 1.00 87.50 101 ALA A N 1
ATOM 875 C CA . ALA A 1 101 ? 12.110 3.549 -9.231 1.00 87.50 101 ALA A CA 1
ATOM 876 C C . ALA A 1 101 ? 11.500 4.193 -7.976 1.00 87.50 101 ALA A C 1
ATOM 878 O O . ALA A 1 101 ? 10.372 4.680 -8.029 1.00 87.50 101 ALA A O 1
ATOM 879 N N . LEU A 1 102 ? 12.253 4.267 -6.870 1.00 91.56 102 LEU A N 1
ATOM 880 C CA . LEU A 1 102 ? 11.839 5.002 -5.670 1.00 91.56 102 LEU A CA 1
ATOM 881 C C . LEU A 1 102 ? 11.531 6.466 -5.995 1.00 91.56 102 LEU A C 1
ATOM 883 O O . LEU A 1 102 ? 10.495 6.978 -5.585 1.00 91.56 102 LEU 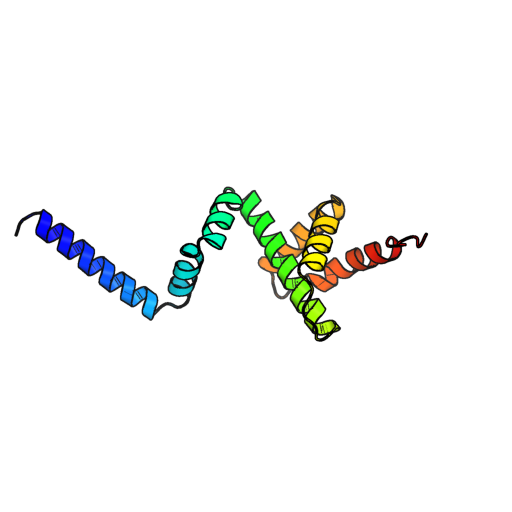A O 1
ATOM 887 N N . HIS A 1 103 ? 12.415 7.135 -6.736 1.00 91.50 103 HIS A N 1
ATOM 888 C CA . HIS A 1 103 ? 12.225 8.535 -7.101 1.00 91.50 103 HIS A CA 1
ATOM 889 C C . HIS A 1 103 ? 11.009 8.731 -8.011 1.00 91.50 103 HIS A C 1
ATOM 891 O O . HIS A 1 103 ? 10.153 9.555 -7.703 1.00 91.50 103 HIS A O 1
ATOM 897 N N . THR A 1 104 ? 10.895 7.948 -9.083 1.00 91.25 104 THR A N 1
ATOM 898 C CA . THR A 1 104 ? 9.791 8.020 -10.047 1.00 91.25 104 THR A CA 1
ATOM 899 C C . THR A 1 104 ? 8.444 7.800 -9.373 1.00 91.25 104 THR A C 1
ATOM 901 O O . THR A 1 104 ? 7.522 8.591 -9.563 1.00 91.25 104 THR A O 1
ATOM 904 N N . VAL A 1 105 ? 8.327 6.766 -8.538 1.00 92.62 105 VAL A N 1
ATOM 905 C CA . VAL A 1 105 ? 7.060 6.449 -7.872 1.00 92.62 105 VAL A CA 1
ATOM 906 C C . VAL A 1 105 ? 6.691 7.511 -6.844 1.00 92.62 105 VAL A C 1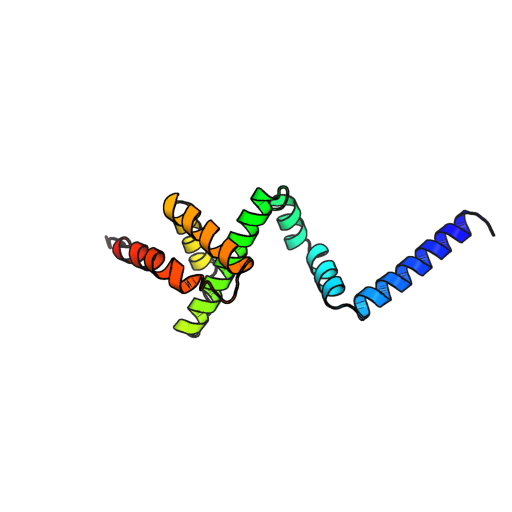
ATOM 908 O O . VAL A 1 105 ? 5.550 7.961 -6.835 1.00 92.62 105 VAL A O 1
ATOM 911 N N . LEU A 1 106 ? 7.632 7.959 -6.008 1.00 93.12 106 LEU A N 1
ATOM 912 C CA . LEU A 1 106 ? 7.346 9.021 -5.039 1.00 93.12 106 LEU A CA 1
ATOM 913 C C . LEU A 1 106 ? 6.958 10.330 -5.741 1.00 93.12 106 LEU A C 1
ATOM 915 O O . LEU A 1 106 ? 5.963 10.944 -5.364 1.00 93.12 106 LEU A O 1
ATOM 919 N N . ASN A 1 107 ? 7.657 10.703 -6.816 1.00 91.81 107 ASN A N 1
ATOM 920 C CA . ASN A 1 107 ? 7.303 11.876 -7.613 1.00 91.81 107 ASN A CA 1
ATOM 921 C C . ASN A 1 107 ? 5.916 11.746 -8.250 1.00 91.81 107 ASN A C 1
ATOM 923 O O . ASN A 1 107 ? 5.188 12.734 -8.299 1.00 91.81 107 ASN A O 1
ATOM 927 N N . HIS A 1 108 ? 5.545 10.559 -8.742 1.00 92.19 108 HIS A N 1
ATOM 928 C CA . HIS A 1 108 ? 4.204 10.302 -9.266 1.00 92.19 108 HIS A CA 1
ATOM 929 C C . HIS A 1 108 ? 3.144 10.450 -8.173 1.00 92.19 108 HIS A C 1
ATOM 931 O O . HIS A 1 108 ? 2.123 11.084 -8.406 1.00 92.19 108 HIS A O 1
ATOM 937 N N . LEU A 1 109 ? 3.382 9.924 -6.969 1.00 91.06 109 LEU A N 1
ATOM 938 C CA . LEU A 1 109 ? 2.439 10.070 -5.856 1.00 91.06 109 LEU A CA 1
ATOM 939 C C . LEU A 1 109 ? 2.264 11.538 -5.436 1.00 91.06 109 LEU A C 1
ATOM 941 O O . LEU A 1 109 ? 1.158 11.948 -5.098 1.00 91.06 109 LEU A O 1
ATOM 945 N N . GLU A 1 110 ? 3.325 12.342 -5.507 1.00 91.00 110 GLU A N 1
ATOM 946 C CA . GLU A 1 110 ? 3.260 13.788 -5.259 1.00 91.00 110 GLU A CA 1
ATOM 947 C C . GLU A 1 110 ? 2.644 14.568 -6.440 1.00 91.00 110 GLU A C 1
ATOM 949 O O . GLU A 1 110 ? 1.993 15.593 -6.242 1.00 91.00 110 GLU A O 1
ATOM 954 N N . ASN A 1 111 ? 2.841 14.102 -7.679 1.00 90.81 111 ASN A N 1
ATOM 955 C CA . ASN A 1 111 ? 2.474 14.795 -8.918 1.00 90.81 111 ASN A CA 1
ATOM 956 C C . ASN A 1 111 ? 1.868 13.836 -9.972 1.00 90.81 111 ASN A C 1
ATOM 958 O O . ASN A 1 111 ? 2.439 13.666 -11.058 1.00 90.81 111 ASN A O 1
ATOM 962 N N . PRO A 1 112 ? 0.676 13.263 -9.731 1.00 83.62 112 PRO A N 1
ATOM 963 C CA . PRO A 1 112 ? 0.158 12.127 -10.507 1.00 83.62 112 PRO A CA 1
ATOM 964 C C . PRO A 1 112 ? -0.109 12.423 -11.987 1.00 83.62 112 PRO A C 1
ATOM 966 O O . PRO A 1 112 ? -0.113 11.517 -12.810 1.00 83.62 112 PRO A O 1
ATOM 969 N N . LYS A 1 113 ? -0.294 13.697 -12.359 1.00 80.94 113 LYS A N 1
ATOM 970 C CA . LYS A 1 113 ? -0.540 14.116 -13.752 1.00 80.94 113 LYS A CA 1
ATOM 971 C C . LYS A 1 113 ? 0.730 14.341 -14.580 1.00 80.94 113 LYS A C 1
ATOM 973 O O . LYS A 1 113 ? 0.618 14.592 -15.774 1.00 80.94 113 LYS A O 1
ATOM 978 N N . LYS A 1 114 ? 1.914 14.351 -13.956 1.00 73.50 114 LYS A N 1
ATOM 979 C CA . LYS A 1 114 ? 3.175 14.753 -14.611 1.00 73.50 114 LYS A CA 1
ATOM 980 C C . LYS A 1 114 ? 4.123 13.595 -14.904 1.00 73.50 114 LYS A C 1
ATOM 982 O O . LYS A 1 114 ? 5.014 13.763 -15.725 1.00 73.50 114 LYS A O 1
ATOM 987 N N . VAL A 1 115 ? 3.959 12.466 -14.220 1.00 74.12 115 VAL A N 1
ATOM 988 C CA . VAL A 1 115 ? 4.900 11.342 -14.259 1.00 74.12 115 VAL A CA 1
ATOM 989 C C . VAL A 1 115 ? 4.125 10.078 -14.599 1.00 74.12 115 VAL A C 1
ATOM 991 O O . VAL A 1 115 ? 3.200 9.729 -13.867 1.00 74.12 115 VAL A O 1
ATOM 994 N N . ASN A 1 116 ? 4.488 9.391 -15.682 1.00 78.75 116 ASN A N 1
ATOM 995 C CA . ASN A 1 116 ? 3.961 8.064 -15.990 1.00 78.75 116 ASN A CA 1
ATOM 996 C C . ASN A 1 116 ? 4.987 7.019 -15.540 1.00 78.75 116 ASN A C 1
ATOM 998 O O . ASN A 1 116 ? 6.054 6.892 -16.133 1.00 78.75 116 ASN A O 1
ATOM 1002 N N . ILE A 1 117 ? 4.650 6.275 -14.481 1.00 80.25 117 ILE A N 1
ATOM 1003 C CA . ILE A 1 117 ? 5.552 5.299 -13.858 1.00 80.25 117 ILE A CA 1
ATOM 1004 C C . ILE A 1 117 ? 6.026 4.258 -14.875 1.00 80.25 117 ILE A C 1
ATOM 1006 O O . ILE A 1 117 ? 7.206 3.918 -14.890 1.00 80.25 117 ILE A O 1
ATOM 1010 N N . PHE A 1 118 ? 5.128 3.744 -15.717 1.00 77.19 118 PHE A N 1
ATOM 1011 C CA . PHE A 1 118 ? 5.492 2.693 -16.659 1.00 77.19 118 PHE A CA 1
ATOM 1012 C C . PHE A 1 118 ? 6.382 3.213 -17.783 1.00 77.19 118 PHE A C 1
ATOM 1014 O O . PHE A 1 118 ? 7.375 2.563 -18.091 1.00 77.19 118 PHE A O 1
ATOM 1021 N N . ASP A 1 119 ? 6.069 4.375 -18.360 1.00 78.62 119 ASP A N 1
ATOM 1022 C CA . ASP A 1 119 ? 6.868 4.948 -19.452 1.00 78.62 119 ASP A CA 1
ATOM 1023 C C . ASP A 1 119 ? 8.303 5.235 -18.990 1.00 78.62 119 ASP A C 1
ATOM 1025 O O . ASP A 1 119 ? 9.256 4.854 -19.669 1.00 78.62 119 ASP A O 1
ATOM 1029 N N . ASP A 1 120 ? 8.462 5.792 -17.787 1.00 76.69 120 ASP A N 1
ATOM 1030 C CA . ASP A 1 120 ? 9.771 6.081 -17.194 1.00 76.69 120 ASP A CA 1
ATOM 1031 C C . ASP A 1 120 ? 10.556 4.803 -16.847 1.00 76.69 120 ASP A C 1
ATOM 1033 O O . ASP A 1 120 ? 11.788 4.786 -16.864 1.00 76.69 120 ASP A O 1
ATOM 1037 N N . LEU A 1 121 ? 9.858 3.712 -16.512 1.00 75.56 121 LEU A N 1
ATOM 1038 C CA . LEU A 1 121 ? 10.477 2.434 -16.150 1.00 75.56 121 LEU A CA 1
ATOM 1039 C C . LEU A 1 121 ? 10.670 1.484 -17.335 1.00 75.56 121 LEU A C 1
ATOM 1041 O O . LEU A 1 121 ? 11.431 0.516 -17.219 1.00 75.56 121 LEU A O 1
ATOM 1045 N N . LYS A 1 122 ? 10.030 1.753 -18.475 1.00 72.25 122 LYS A N 1
ATOM 1046 C CA . LYS A 1 122 ? 10.065 0.907 -19.673 1.00 72.25 122 LYS A CA 1
ATOM 1047 C C . LYS A 1 122 ? 11.488 0.692 -20.175 1.00 72.25 122 LYS A C 1
ATOM 1049 O O . LYS A 1 122 ? 11.862 -0.444 -20.461 1.00 72.25 122 LYS A O 1
ATOM 1054 N N . GLU A 1 123 ? 12.313 1.738 -20.165 1.00 62.25 123 GLU A N 1
ATOM 1055 C CA . GLU A 1 123 ? 13.726 1.651 -20.553 1.00 62.25 123 GLU A CA 1
ATOM 1056 C C . GLU A 1 123 ? 14.506 0.628 -19.710 1.00 62.25 123 GLU A C 1
ATOM 1058 O O . GLU A 1 123 ? 15.390 -0.062 -20.220 1.00 62.25 123 GLU A O 1
ATOM 1063 N N . PHE A 1 124 ? 14.152 0.460 -18.431 1.00 62.75 124 PHE A N 1
ATOM 1064 C CA . PHE A 1 124 ? 14.806 -0.490 -17.526 1.00 62.75 124 PHE A CA 1
ATOM 1065 C C . PHE A 1 124 ? 14.307 -1.924 -17.708 1.00 62.75 124 PHE A C 1
ATOM 1067 O O . PHE A 1 124 ? 15.092 -2.868 -17.568 1.00 62.75 124 PHE A O 1
ATOM 1074 N N . ILE A 1 125 ? 13.027 -2.096 -18.047 1.00 60.06 125 ILE A N 1
ATOM 1075 C CA . ILE A 1 125 ? 12.440 -3.403 -18.368 1.00 60.06 125 ILE A CA 1
ATOM 1076 C C . ILE A 1 125 ? 13.019 -3.920 -19.696 1.00 60.06 125 ILE A C 1
ATOM 1078 O O . ILE A 1 125 ? 13.471 -5.065 -19.758 1.00 60.06 125 ILE A O 1
ATOM 1082 N N . GLU A 1 126 ? 13.147 -3.061 -20.710 1.00 57.34 126 GLU A N 1
ATOM 1083 C CA . GLU A 1 126 ? 13.767 -3.395 -22.003 1.00 57.34 126 GLU A CA 1
ATOM 1084 C C . GLU A 1 126 ? 15.285 -3.660 -21.890 1.00 57.34 126 GLU A C 1
ATOM 1086 O O . GLU A 1 126 ? 15.831 -4.532 -22.576 1.00 57.34 126 GLU A O 1
ATOM 1091 N N . PHE A 1 127 ? 15.996 -2.980 -20.978 1.00 40.03 127 PHE A N 1
ATOM 1092 C CA . PHE A 1 127 ? 17.400 -3.300 -20.656 1.00 40.03 127 PHE A CA 1
ATOM 1093 C C . PHE A 1 127 ? 17.549 -4.694 -20.024 1.00 40.03 127 PHE A C 1
ATOM 1095 O O . PHE A 1 127 ? 18.605 -5.339 -20.098 1.00 40.03 127 PHE A O 1
ATOM 1102 N N . SER A 1 128 ? 16.474 -5.162 -19.390 1.00 43.84 128 SER A N 1
ATOM 1103 C CA . SER A 1 128 ? 16.383 -6.469 -18.767 1.00 43.84 128 SER A CA 1
ATOM 1104 C C . SER A 1 128 ? 16.212 -7.582 -19.810 1.00 43.84 128 SER A C 1
ATOM 1106 O O . SER A 1 128 ? 16.867 -8.616 -19.657 1.00 43.84 128 SER A O 1
ATOM 1108 N N . ASP A 1 129 ? 15.468 -7.329 -20.895 1.00 47.28 129 ASP A N 1
ATOM 1109 C CA . ASP A 1 129 ? 15.246 -8.261 -22.014 1.00 47.28 129 ASP A CA 1
ATOM 1110 C C . ASP A 1 129 ? 16.518 -8.547 -22.812 1.00 47.28 129 ASP A C 1
ATOM 1112 O O . ASP A 1 129 ? 16.800 -9.700 -23.139 1.00 47.28 129 ASP A O 1
ATOM 1116 N N . ARG A 1 130 ? 17.380 -7.544 -23.040 1.00 43.69 130 ARG A N 1
ATOM 1117 C CA . ARG A 1 130 ? 18.668 -7.776 -23.734 1.00 43.69 130 ARG A CA 1
ATOM 1118 C C . ARG A 1 130 ? 19.628 -8.685 -22.954 1.00 43.69 130 ARG A C 1
ATOM 1120 O O . ARG A 1 130 ? 20.571 -9.214 -23.539 1.00 43.69 130 ARG A O 1
ATOM 1127 N N . ASN A 1 131 ? 19.384 -8.885 -21.656 1.00 39.62 131 ASN A N 1
ATOM 1128 C CA . ASN A 1 131 ? 20.187 -9.728 -20.769 1.00 39.62 131 ASN A CA 1
ATOM 1129 C C . ASN A 1 131 ? 19.464 -11.001 -20.292 1.00 39.62 131 ASN A C 1
ATOM 1131 O O . ASN A 1 131 ? 20.066 -11.788 -19.561 1.00 39.62 131 ASN A O 1
ATOM 1135 N N . ILE A 1 132 ? 18.223 -11.264 -20.722 1.00 39.25 132 ILE A N 1
ATOM 1136 C CA . ILE A 1 132 ? 17.602 -12.591 -20.590 1.00 39.25 132 ILE A CA 1
ATOM 1137 C C . ILE A 1 132 ? 17.917 -13.372 -21.869 1.00 39.25 132 ILE A C 1
ATOM 1139 O O . ILE A 1 132 ? 17.061 -13.663 -22.694 1.00 39.25 132 ILE A O 1
ATOM 1143 N N . LYS A 1 133 ? 19.186 -13.756 -22.035 1.00 30.97 133 LYS A N 1
ATOM 1144 C CA . LYS A 1 133 ? 19.457 -15.027 -22.706 1.00 30.97 133 LYS A CA 1
ATOM 1145 C C . LYS A 1 133 ? 19.319 -16.091 -21.631 1.00 30.97 133 LYS A C 1
ATOM 1147 O O . LYS A 1 133 ? 20.288 -16.390 -20.935 1.00 30.97 133 LYS A O 1
ATOM 1152 N N . LEU A 1 134 ? 18.116 -16.641 -21.476 1.00 30.41 134 LEU A N 1
ATOM 1153 C CA . LEU A 1 134 ? 18.019 -18.006 -20.974 1.00 30.41 134 LEU A CA 1
ATOM 1154 C C . LEU A 1 134 ? 18.799 -18.842 -21.990 1.00 30.41 134 LEU A C 1
ATOM 1156 O O . LEU A 1 134 ? 18.375 -19.004 -23.131 1.00 30.41 134 LEU A O 1
ATOM 1160 N N . LYS A 1 135 ? 20.026 -19.227 -21.630 1.00 28.14 135 LYS A N 1
ATOM 1161 C CA . LYS A 1 135 ? 20.747 -20.236 -22.393 1.00 28.14 135 LYS A CA 1
ATOM 1162 C C . LYS A 1 135 ? 19.910 -21.500 -22.288 1.00 28.14 135 LYS A C 1
ATOM 1164 O O . LYS A 1 135 ? 19.812 -22.071 -21.207 1.00 28.14 135 LYS A O 1
ATOM 1169 N N . ASP A 1 136 ? 19.313 -21.903 -23.399 1.00 35.75 136 ASP A N 1
ATOM 1170 C CA . ASP A 1 136 ? 18.925 -23.290 -23.565 1.00 35.75 136 ASP A CA 1
ATOM 1171 C C . ASP A 1 136 ? 20.199 -24.139 -23.635 1.00 35.75 136 ASP A C 1
ATOM 1173 O O . ASP A 1 136 ? 21.106 -23.838 -24.423 1.00 35.75 136 ASP A O 1
ATOM 1177 N N . LYS A 1 137 ? 20.176 -25.220 -22.846 1.00 31.86 137 LYS A N 1
ATOM 1178 C CA . LYS A 1 137 ? 21.155 -26.308 -22.661 1.00 31.86 137 LYS A CA 1
ATOM 1179 C C . LYS A 1 137 ? 22.114 -26.168 -21.483 1.00 31.86 137 LYS A C 1
ATOM 1181 O O . LYS A 1 137 ? 23.020 -25.307 -21.518 1.00 31.86 137 LYS A O 1
#

Foldseek 3Di:
DDPVVVVVVVVVVVVVVVVVCLVPPVVVVVVVVQCPPPVNVVVCVVQVPDPVSVLLVVLLVVQLVLVQVVCCVVPVDGDDPVVSVVVSVVQCVDPVSVVQSSVQSVVCVVPVVPGDSCVSCVVVVVVVVVVPPPDDD

Secondary structure (DSSP, 8-state):
--HHHHHHHHHHHHHHHHHHHHHH-HHHHHHHHHHH-HHHHHHHHHH-SSHHHHHHHHHHHHHHHHHHHHHHHHHSSPPPHHHHHHHHHHHHHSHHHHHHHHHHHHHHHH-TTT--HHHHHHHHHHHHHTT------

pLDDT: mean 84.86, std 16.5, range [28.14, 98.0]

Organism: NCBI:txid412755

Sequence (137 aa):
MSYNELAKRESFEIKQAGEKLLDTHEFFNDLSELMENDKFSSFFNKYFTTMSETKITIVYMKLYQEFKEKWKEMNNEDLDKRINVFLLWRMMRDRKINKFALHTVLNHLENPKKVNIFDDLKEFIEFSDRNIKLKDK

Radius of gyration: 22.13 Å; chains: 1; bounding box: 48×41×64 Å